Protein AF-X0SIT1-F1 (afdb_monomer_lite)

Structure (mmCIF, N/CA/C/O backbone):
data_AF-X0SIT1-F1
#
_entry.id   AF-X0SIT1-F1
#
loop_
_atom_site.group_PDB
_atom_site.id
_atom_site.type_symbol
_atom_site.label_atom_id
_atom_site.label_alt_id
_atom_site.label_comp_id
_atom_site.label_asym_id
_atom_site.label_entity_id
_atom_site.label_seq_id
_atom_site.pdbx_PDB_ins_code
_atom_site.Cartn_x
_atom_site.Cartn_y
_atom_site.Cartn_z
_atom_site.occupancy
_atom_site.B_iso_or_equiv
_atom_site.auth_seq_id
_atom_site.auth_comp_id
_atom_site.auth_asy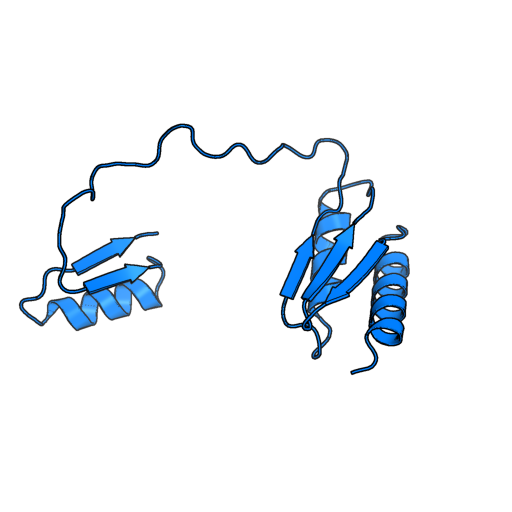m_id
_atom_site.auth_atom_id
_atom_site.pdbx_PDB_model_num
ATOM 1 N N . MET A 1 1 ? -22.689 -7.088 -3.762 1.00 64.38 1 MET A N 1
ATOM 2 C CA . MET A 1 1 ? -22.076 -6.742 -2.460 1.00 64.38 1 MET A CA 1
ATOM 3 C C . MET A 1 1 ? -22.916 -5.656 -1.803 1.00 64.38 1 MET A C 1
ATOM 5 O O . MET A 1 1 ? -23.314 -4.736 -2.498 1.00 64.38 1 MET A O 1
ATOM 9 N N . ASN A 1 2 ? -23.249 -5.766 -0.512 1.00 86.38 2 ASN A N 1
ATOM 10 C CA . ASN A 1 2 ? -23.937 -4.677 0.193 1.00 86.38 2 ASN A CA 1
ATOM 11 C C . ASN A 1 2 ? -22.894 -3.806 0.902 1.00 86.38 2 ASN A C 1
ATOM 13 O O . ASN A 1 2 ? -22.545 -4.057 2.055 1.00 86.38 2 ASN A O 1
ATOM 17 N N . GLU A 1 3 ? -22.398 -2.800 0.188 1.00 88.25 3 GLU A N 1
ATOM 18 C CA . GLU A 1 3 ? -21.338 -1.890 0.639 1.00 88.25 3 GLU A CA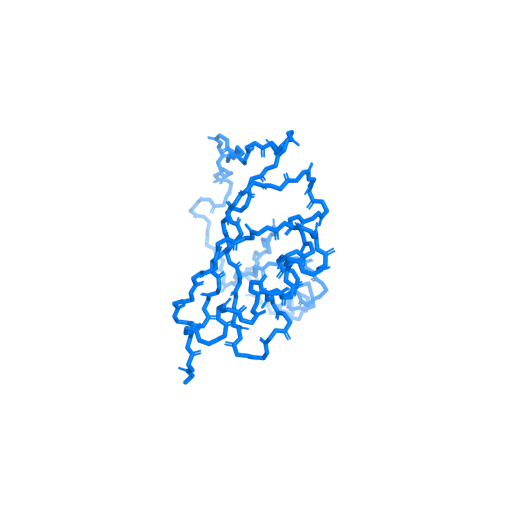 1
ATOM 19 C C . GLU A 1 3 ? -21.689 -1.179 1.943 1.00 88.25 3 GLU A C 1
ATOM 21 O O . GLU A 1 3 ? -20.862 -1.090 2.844 1.00 88.25 3 GLU A O 1
ATOM 26 N N . LYS A 1 4 ? -22.949 -0.758 2.111 1.00 90.81 4 LYS A N 1
ATOM 27 C CA . LYS A 1 4 ? -23.407 -0.104 3.346 1.00 90.81 4 LYS A CA 1
ATOM 28 C C . LYS A 1 4 ? -23.316 -1.026 4.558 1.00 90.81 4 LYS A C 1
ATOM 30 O O . LYS A 1 4 ? -23.008 -0.570 5.658 1.00 90.81 4 LYS A O 1
ATOM 35 N N . ARG A 1 5 ? -23.615 -2.316 4.380 1.00 93.50 5 ARG A N 1
ATOM 36 C CA . ARG A 1 5 ? -23.489 -3.309 5.454 1.00 93.50 5 ARG A CA 1
ATOM 37 C C . ARG A 1 5 ? -22.019 -3.574 5.770 1.00 93.50 5 ARG A C 1
ATOM 39 O O . ARG A 1 5 ? -21.662 -3.563 6.941 1.00 93.50 5 ARG A O 1
ATOM 46 N N . LEU A 1 6 ? -21.191 -3.748 4.741 1.00 94.62 6 LEU A N 1
ATOM 47 C CA . LEU A 1 6 ? -19.756 -3.985 4.891 1.00 94.62 6 LEU A CA 1
ATOM 48 C C . LEU A 1 6 ? -19.053 -2.807 5.584 1.00 94.62 6 LEU A C 1
ATOM 50 O O . LEU A 1 6 ? -18.322 -3.023 6.544 1.00 94.62 6 LEU A O 1
ATOM 54 N N . ALA A 1 7 ? -19.353 -1.567 5.188 1.00 95.69 7 ALA A N 1
ATOM 55 C CA . ALA A 1 7 ? -18.793 -0.363 5.802 1.00 95.69 7 ALA A CA 1
ATOM 56 C C . ALA A 1 7 ? -19.091 -0.284 7.308 1.00 95.69 7 ALA A C 1
ATOM 58 O O . ALA A 1 7 ? -18.206 0.023 8.102 1.00 95.69 7 ALA A O 1
ATOM 59 N N . ARG A 1 8 ? -20.322 -0.627 7.719 1.00 96.19 8 ARG A N 1
ATOM 60 C CA . ARG A 1 8 ? -20.703 -0.688 9.142 1.00 96.19 8 ARG A CA 1
ATOM 61 C C . ARG A 1 8 ? -19.957 -1.783 9.900 1.00 96.19 8 ARG A C 1
ATOM 63 O O . ARG A 1 8 ? -19.584 -1.568 11.048 1.00 96.19 8 ARG A O 1
ATOM 70 N N . THR A 1 9 ? -19.751 -2.942 9.278 1.00 96.69 9 THR A N 1
ATOM 71 C CA . THR A 1 9 ? -18.982 -4.037 9.884 1.00 96.69 9 THR A CA 1
ATOM 72 C C . THR A 1 9 ? -17.522 -3.638 10.077 1.00 96.69 9 THR A C 1
ATOM 74 O O . THR A 1 9 ? -17.018 -3.753 11.188 1.00 96.69 9 THR A O 1
ATOM 77 N N . ILE A 1 10 ? -16.876 -3.090 9.042 1.00 96.81 10 ILE A N 1
ATOM 78 C CA . ILE A 1 10 ? -15.491 -2.599 9.116 1.00 96.81 10 ILE A CA 1
ATOM 79 C C . ILE A 1 10 ? -15.363 -1.530 10.205 1.00 96.81 10 ILE A C 1
ATOM 81 O O . ILE A 1 10 ? -14.475 -1.611 11.048 1.00 96.81 10 ILE A O 1
ATOM 85 N N . GLN A 1 11 ? -16.285 -0.564 10.243 1.00 97.06 11 GLN A N 1
ATOM 86 C CA . GLN A 1 11 ? -16.296 0.477 11.271 1.00 97.06 11 GLN A CA 1
ATOM 87 C C . GLN A 1 11 ? -16.388 -0.105 12.692 1.00 97.06 11 GLN A C 1
ATOM 89 O O . GLN A 1 11 ? -15.709 0.380 13.597 1.00 97.06 11 GLN A O 1
ATOM 94 N N . GLY A 1 12 ? -17.216 -1.134 12.894 1.00 97.00 12 GLY A N 1
ATOM 95 C CA . GLY A 1 12 ? -17.364 -1.811 14.182 1.00 97.00 12 GLY A CA 1
ATOM 96 C C . GLY A 1 12 ? -16.104 -2.562 14.618 1.00 97.00 12 GLY A C 1
ATOM 97 O O . GLY A 1 12 ? -15.700 -2.440 15.772 1.00 97.00 12 GLY A O 1
ATOM 98 N N . GLU A 1 13 ? -15.462 -3.291 13.703 1.00 97.25 13 GLU A N 1
ATOM 99 C CA . GLU A 1 13 ? -14.215 -4.015 13.991 1.00 97.25 13 GLU A CA 1
ATOM 100 C C . GLU A 1 13 ? -13.057 -3.057 14.296 1.00 97.25 13 GLU A C 1
ATOM 102 O O . GLU A 1 13 ? -12.322 -3.276 15.259 1.00 97.25 13 GLU A O 1
ATOM 107 N N . ILE A 1 14 ? -12.944 -1.950 13.551 1.00 97.06 14 ILE A N 1
ATOM 108 C CA . ILE A 1 14 ? -11.952 -0.904 13.836 1.00 97.06 14 ILE A CA 1
ATOM 109 C C . ILE A 1 14 ? -12.185 -0.334 15.237 1.00 97.06 14 ILE A C 1
ATOM 111 O O . ILE A 1 14 ? -11.272 -0.350 16.055 1.00 97.06 14 ILE A O 1
ATOM 115 N N . ALA A 1 15 ? -13.414 0.083 15.556 1.00 96.69 15 ALA A N 1
ATOM 116 C CA . ALA A 1 15 ? -13.724 0.660 16.864 1.00 96.69 15 ALA A CA 1
ATOM 117 C C . ALA A 1 15 ? -13.468 -0.311 18.025 1.00 96.69 15 ALA A C 1
ATOM 119 O O . ALA A 1 15 ? -13.056 0.110 19.104 1.00 96.69 15 ALA A O 1
ATOM 120 N N . LYS A 1 16 ? -13.684 -1.612 17.814 1.00 96.19 16 LYS A N 1
ATOM 121 C CA . LYS A 1 16 ? -13.399 -2.649 18.809 1.00 96.19 16 LYS A CA 1
ATOM 122 C C . LYS A 1 16 ? -11.899 -2.829 19.053 1.00 96.19 16 LYS A C 1
ATOM 124 O O . LYS A 1 16 ? -11.508 -3.067 20.191 1.00 96.19 16 LYS A O 1
ATOM 129 N N . ALA A 1 17 ? -11.083 -2.749 18.006 1.00 94.19 17 ALA A N 1
ATOM 130 C CA . ALA A 1 17 ? -9.643 -2.971 18.097 1.00 94.19 17 ALA A CA 1
ATOM 131 C C . ALA A 1 17 ? -8.876 -1.727 18.562 1.00 94.19 17 ALA A C 1
ATOM 133 O O . ALA A 1 17 ? -7.963 -1.839 19.376 1.00 94.19 17 ALA A O 1
ATOM 134 N N . THR A 1 18 ? -9.244 -0.548 18.058 1.00 92.75 18 THR A N 1
ATOM 135 C CA . THR A 1 18 ? -8.492 0.694 18.288 1.00 92.75 18 THR A CA 1
ATOM 136 C C . THR A 1 18 ? -9.121 1.590 19.350 1.00 92.75 18 THR A C 1
ATOM 138 O O . THR A 1 18 ? -8.462 2.503 19.834 1.00 92.75 18 THR A O 1
ATOM 141 N N . GLY A 1 19 ? -10.389 1.359 19.709 1.00 93.50 19 GLY A N 1
ATOM 142 C CA . GLY A 1 19 ? -11.178 2.270 20.544 1.00 93.50 19 GLY A CA 1
ATOM 143 C C . GLY A 1 19 ? -11.689 3.508 19.798 1.00 93.50 19 GLY A C 1
ATOM 144 O O . GLY A 1 19 ? -12.472 4.274 20.358 1.00 93.50 19 GLY A O 1
ATOM 145 N N . GLU A 1 20 ? -11.307 3.682 18.530 1.00 94.12 20 GLU A N 1
ATOM 146 C CA . GLU A 1 20 ? -11.566 4.887 17.746 1.00 94.12 20 GLU A CA 1
ATOM 147 C C . GLU A 1 20 ? -12.597 4.653 16.643 1.00 94.12 20 GLU A C 1
ATOM 149 O O . GLU A 1 20 ? -12.656 3.602 16.001 1.00 94.12 20 GLU A O 1
ATOM 154 N N . LYS A 1 21 ? -13.412 5.671 16.365 1.00 93.56 21 LYS A N 1
ATOM 155 C CA . LYS A 1 21 ? -14.424 5.598 15.305 1.00 93.56 21 LYS A CA 1
ATOM 156 C C . LYS A 1 21 ? -13.890 6.194 14.009 1.00 93.56 21 LYS A C 1
ATOM 158 O O . LYS A 1 21 ? -13.926 7.406 13.818 1.00 93.56 21 LYS A O 1
ATOM 163 N N . ALA A 1 22 ? -13.469 5.330 13.088 1.00 95.50 22 ALA A N 1
ATOM 164 C CA . ALA A 1 22 ? -13.207 5.730 11.709 1.00 95.50 22 ALA A CA 1
ATOM 165 C C . ALA A 1 22 ? -14.517 5.980 10.942 1.00 95.50 22 ALA A C 1
ATOM 167 O O . ALA A 1 22 ? -15.522 5.288 11.136 1.00 95.50 22 ALA A O 1
ATOM 168 N N . THR A 1 23 ? -14.495 6.944 10.028 1.00 97.44 23 THR A N 1
ATOM 169 C CA . THR A 1 23 ? -15.480 7.052 8.950 1.00 97.44 23 THR A CA 1
ATOM 170 C C . THR A 1 23 ? -15.066 6.098 7.839 1.00 97.44 23 THR A C 1
ATOM 172 O O . THR A 1 23 ? -13.905 6.088 7.434 1.00 97.44 23 THR A O 1
ATOM 175 N N . VAL A 1 24 ? -16.012 5.285 7.371 1.00 97.69 24 VAL A N 1
ATOM 176 C CA . VAL A 1 24 ? -15.766 4.240 6.375 1.00 97.69 24 VAL A CA 1
ATOM 177 C C . VAL A 1 24 ? -16.712 4.443 5.200 1.00 97.69 24 VAL A C 1
ATOM 179 O O . VAL A 1 24 ? -17.932 4.402 5.371 1.00 97.69 24 VAL A O 1
ATOM 182 N N . SER A 1 25 ? -16.155 4.633 4.008 1.00 96.81 25 SER A N 1
ATOM 183 C CA . SER A 1 25 ? -16.890 4.566 2.743 1.00 96.81 25 SER A CA 1
ATOM 184 C C . SER A 1 25 ? -16.276 3.504 1.839 1.00 96.81 25 SER A C 1
ATOM 186 O O . SER A 1 25 ? -15.106 3.150 1.981 1.00 96.81 25 SER A O 1
ATOM 188 N N . ILE A 1 26 ? -17.087 2.947 0.944 1.00 96.69 26 ILE A N 1
ATOM 189 C CA . ILE A 1 26 ? -16.657 1.911 0.006 1.00 96.69 26 ILE A CA 1
ATOM 190 C C . ILE A 1 26 ? -17.151 2.308 -1.376 1.00 96.69 26 ILE A C 1
ATOM 192 O O . ILE A 1 26 ? -18.324 2.643 -1.522 1.00 96.69 26 ILE A O 1
ATOM 196 N N . GLU A 1 27 ? -16.250 2.271 -2.347 1.00 94.75 27 GLU A N 1
ATOM 197 C CA . GLU A 1 27 ? -16.515 2.518 -3.763 1.00 94.75 27 GLU A CA 1
ATOM 198 C C . GLU A 1 27 ? -15.638 1.557 -4.570 1.00 94.75 27 GLU A C 1
ATOM 200 O O . GLU A 1 27 ? -14.449 1.424 -4.283 1.00 94.75 27 GLU A O 1
ATOM 205 N N . ASP A 1 28 ? -16.214 0.817 -5.519 1.00 93.25 28 ASP A N 1
ATOM 206 C CA . ASP A 1 28 ? -15.493 -0.151 -6.363 1.00 93.25 28 ASP A CA 1
ATOM 207 C C . ASP A 1 28 ? -14.613 -1.147 -5.584 1.00 93.25 28 ASP A C 1
ATOM 209 O O . ASP A 1 28 ? -13.489 -1.490 -5.973 1.00 93.25 28 ASP A O 1
ATOM 213 N N . SER A 1 29 ? -15.140 -1.645 -4.458 1.00 92.81 29 SER A N 1
ATOM 214 C CA . SER A 1 29 ? -14.428 -2.545 -3.530 1.00 92.81 29 SER A CA 1
ATOM 215 C C . SER A 1 29 ? -13.175 -1.930 -2.883 1.00 92.81 29 SER A C 1
ATOM 217 O O . SER A 1 29 ? -12.363 -2.649 -2.300 1.00 92.81 29 SER A O 1
ATOM 219 N N . VAL A 1 30 ? -12.998 -0.610 -2.969 1.00 96.75 30 VAL A N 1
ATOM 220 C CA . VAL A 1 30 ? -11.950 0.144 -2.280 1.00 96.75 30 VAL A CA 1
ATOM 221 C C . VAL A 1 30 ? -12.550 0.790 -1.041 1.00 96.75 30 VAL A C 1
ATOM 223 O O . VAL A 1 30 ? -13.513 1.550 -1.121 1.00 96.75 30 VAL A O 1
ATOM 226 N N . VAL A 1 31 ? -11.977 0.487 0.120 1.00 97.75 31 VAL A N 1
ATOM 227 C CA . VAL A 1 31 ? -12.392 1.077 1.394 1.00 97.75 31 VAL A CA 1
ATOM 228 C C . VAL A 1 31 ? -11.611 2.363 1.615 1.00 97.75 31 VAL A C 1
ATOM 230 O O . VAL A 1 31 ? -10.383 2.337 1.643 1.00 97.75 31 VAL A O 1
ATOM 233 N N . ARG A 1 32 ? -12.298 3.484 1.823 1.00 98.19 32 ARG A N 1
ATOM 234 C CA . ARG A 1 32 ? -11.676 4.724 2.293 1.00 98.19 32 ARG A CA 1
ATOM 235 C C . ARG A 1 32 ? -11.946 4.898 3.782 1.00 98.19 32 ARG A C 1
ATOM 237 O O . ARG A 1 32 ? -13.097 4.871 4.219 1.00 98.19 32 ARG A O 1
ATOM 244 N N . LEU A 1 33 ? -10.871 5.071 4.544 1.00 98.12 33 LEU A N 1
ATOM 245 C CA . LEU A 1 33 ? -10.891 5.324 5.980 1.00 98.12 33 LEU A CA 1
ATOM 246 C C . LEU A 1 33 ? -10.509 6.780 6.239 1.00 98.12 33 LEU A C 1
ATOM 248 O O . LEU A 1 33 ? -9.492 7.235 5.728 1.00 98.12 33 LEU A O 1
ATOM 252 N N . SER A 1 34 ? -11.277 7.497 7.054 1.00 97.50 34 SER A N 1
ATOM 253 C CA . SER A 1 34 ? -10.920 8.849 7.502 1.00 97.50 34 SER A CA 1
ATOM 254 C C . SER A 1 34 ? -11.282 9.073 8.969 1.00 97.50 34 SER A C 1
ATOM 256 O O . SER A 1 34 ? -12.180 8.426 9.513 1.00 97.50 34 SER A O 1
ATOM 258 N N . GLY A 1 35 ? -10.563 9.969 9.643 1.00 96.25 35 GLY A N 1
ATOM 259 C CA . GLY A 1 35 ? -10.751 10.239 11.069 1.00 96.25 35 GLY A CA 1
ATOM 260 C C . GLY A 1 35 ? -9.501 10.815 11.728 1.00 96.25 35 GLY A C 1
ATOM 261 O O . GLY A 1 35 ? -8.532 11.139 11.047 1.00 96.25 35 GLY A O 1
ATOM 262 N N . GLN A 1 36 ? -9.538 10.928 13.054 1.00 96.56 36 GLN A N 1
ATOM 263 C CA . GLN A 1 36 ? -8.425 11.379 13.893 1.00 96.56 36 GLN A CA 1
ATOM 264 C C . GLN A 1 36 ? -8.157 10.313 14.947 1.00 96.56 36 GLN A C 1
ATOM 266 O O . GLN A 1 36 ? -9.064 9.963 15.699 1.00 96.56 36 GLN A O 1
ATOM 271 N N . PHE A 1 37 ? -6.953 9.753 14.946 1.00 97.44 37 PHE A N 1
ATOM 272 C CA . PHE A 1 37 ? -6.552 8.641 15.804 1.00 97.44 37 PHE A CA 1
ATOM 273 C C . PHE A 1 37 ? -5.349 9.060 16.668 1.00 97.44 37 PHE A C 1
ATOM 275 O O . PHE A 1 37 ? -4.582 9.942 16.280 1.00 97.44 37 PHE A O 1
ATOM 282 N N . PRO A 1 38 ? -5.137 8.446 17.844 1.00 96.31 38 PRO A N 1
ATOM 283 C CA . PRO A 1 38 ? -4.124 8.904 18.793 1.00 96.31 38 PRO A CA 1
ATOM 284 C C . PRO A 1 38 ? -2.689 8.540 18.389 1.00 96.31 38 PRO A C 1
ATOM 286 O O . PRO A 1 38 ? -1.745 9.157 18.882 1.00 96.31 38 PRO A O 1
ATOM 289 N N . SER A 1 39 ? -2.490 7.534 17.529 1.00 96.38 39 SER A N 1
ATOM 290 C CA . SER A 1 39 ? -1.153 7.041 17.176 1.00 96.38 39 SER A CA 1
ATOM 291 C C . SER A 1 39 ? -1.073 6.463 15.764 1.00 96.38 39 SER A C 1
ATOM 293 O O . SER A 1 39 ? -2.057 5.951 15.228 1.00 96.38 39 SER A O 1
ATOM 295 N N . ASN A 1 40 ? 0.133 6.450 15.188 1.00 95.50 40 ASN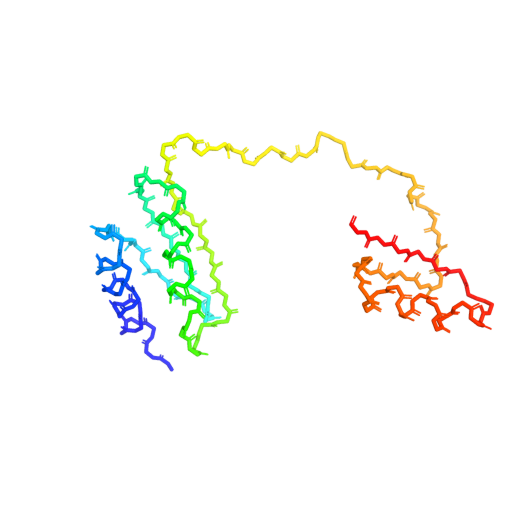 A N 1
ATOM 296 C CA . ASN A 1 40 ? 0.386 5.776 13.913 1.00 95.50 40 ASN A CA 1
ATOM 297 C C . ASN A 1 40 ? -0.006 4.287 13.953 1.00 95.50 40 ASN A C 1
ATOM 299 O O . ASN A 1 40 ? -0.602 3.800 13.000 1.00 95.50 40 ASN A O 1
ATOM 303 N N . GLN A 1 41 ? 0.255 3.593 15.067 1.00 96.38 41 GLN A N 1
ATOM 304 C CA . GLN A 1 41 ? -0.084 2.176 15.198 1.00 96.38 41 GLN A CA 1
ATOM 305 C C . GLN A 1 41 ? -1.592 1.946 15.054 1.00 96.38 41 GLN A C 1
ATOM 307 O O . GLN A 1 41 ? -2.008 1.110 14.264 1.00 96.38 41 GLN A O 1
ATOM 312 N N . SER A 1 42 ? -2.418 2.762 15.714 1.00 96.88 42 SER A N 1
ATOM 313 C CA . SER A 1 42 ? -3.878 2.645 15.602 1.00 96.88 42 SER A CA 1
ATOM 314 C C . SER A 1 42 ? -4.397 2.906 14.177 1.00 96.88 42 SER A C 1
ATOM 316 O O . SER A 1 42 ? -5.381 2.303 13.751 1.00 96.88 42 SER A O 1
ATOM 318 N N . VAL A 1 43 ? -3.713 3.766 13.411 1.00 96.69 43 VAL A N 1
ATOM 319 C CA . VAL A 1 43 ? -4.005 4.011 11.989 1.00 96.69 43 VAL A CA 1
ATOM 320 C C . VAL A 1 43 ? -3.636 2.805 11.123 1.00 96.69 43 VAL A C 1
ATOM 322 O O . VAL A 1 43 ? -4.395 2.441 10.222 1.00 96.69 43 VAL A O 1
ATOM 325 N N . VAL A 1 44 ? -2.488 2.179 11.400 1.00 96.19 44 VAL A N 1
ATOM 326 C CA . VAL A 1 44 ? -2.017 0.961 10.721 1.00 96.19 44 VAL A CA 1
ATOM 327 C C . VAL A 1 44 ? -2.962 -0.210 10.997 1.00 96.19 44 VAL A C 1
ATOM 329 O O . VAL A 1 44 ? -3.401 -0.873 10.056 1.00 96.19 44 VAL A O 1
ATOM 332 N N . ASP A 1 45 ? -3.357 -0.406 12.255 1.00 97.56 45 ASP A N 1
ATOM 333 C CA . ASP A 1 45 ? -4.280 -1.467 12.666 1.00 97.56 45 ASP A CA 1
ATOM 334 C C . ASP A 1 45 ? -5.635 -1.329 11.958 1.00 97.56 45 ASP A C 1
ATOM 336 O O . ASP A 1 45 ? -6.154 -2.299 11.404 1.00 97.56 45 ASP A O 1
ATOM 340 N N . ALA A 1 46 ? -6.180 -0.108 11.886 1.00 97.69 46 ALA A N 1
ATOM 341 C CA . ALA A 1 46 ? -7.422 0.165 11.165 1.00 97.69 46 ALA A CA 1
ATOM 342 C C . ALA A 1 46 ? -7.327 -0.190 9.671 1.00 97.69 46 ALA A C 1
ATOM 344 O O . ALA A 1 46 ? -8.258 -0.773 9.108 1.00 97.69 46 ALA A O 1
ATOM 345 N N . GLY A 1 47 ? -6.190 0.124 9.040 1.00 97.31 47 GLY A N 1
ATOM 346 C CA . GLY A 1 47 ? -5.916 -0.228 7.648 1.00 97.31 47 GLY A CA 1
ATOM 347 C C . GLY A 1 47 ? -5.874 -1.740 7.419 1.00 97.31 47 GLY A C 1
ATOM 348 O O . GLY A 1 47 ? -6.516 -2.236 6.493 1.00 97.31 47 GLY A O 1
ATOM 349 N N . HIS A 1 48 ? -5.182 -2.484 8.287 1.00 97.56 48 HIS A N 1
ATOM 350 C CA . HIS A 1 48 ? -5.116 -3.946 8.202 1.00 97.56 48 HIS A CA 1
ATOM 351 C C . HIS A 1 48 ? -6.471 -4.612 8.433 1.00 97.56 48 HIS A C 1
ATOM 353 O O . HIS A 1 48 ? -6.829 -5.527 7.695 1.00 97.56 48 HIS A O 1
ATOM 359 N N . ILE A 1 49 ? -7.249 -4.131 9.404 1.00 97.50 49 ILE A N 1
ATOM 360 C CA . ILE A 1 49 ? -8.604 -4.634 9.660 1.00 97.50 49 ILE A CA 1
ATOM 361 C C . ILE A 1 49 ? -9.475 -4.454 8.418 1.00 97.50 49 ILE A C 1
ATOM 363 O O . ILE A 1 49 ? -10.128 -5.405 7.996 1.00 97.50 49 ILE A O 1
ATOM 367 N N . ALA A 1 50 ? -9.459 -3.268 7.804 1.00 97.31 50 ALA A N 1
ATOM 368 C CA . ALA A 1 50 ? -10.219 -3.012 6.584 1.00 97.31 50 ALA A CA 1
ATOM 369 C C . ALA A 1 50 ? -9.770 -3.907 5.416 1.00 97.31 50 ALA A C 1
ATOM 371 O O . ALA A 1 50 ? -10.615 -4.405 4.675 1.00 97.31 50 ALA A O 1
ATOM 372 N N . ALA A 1 51 ? -8.464 -4.150 5.275 1.00 97.25 51 ALA A N 1
ATOM 373 C CA . ALA A 1 51 ? -7.904 -4.990 4.217 1.00 97.25 51 ALA A CA 1
ATOM 374 C C . ALA A 1 51 ? -8.183 -6.494 4.398 1.00 97.25 51 ALA A C 1
ATOM 376 O O . ALA A 1 51 ? -8.072 -7.249 3.438 1.00 97.25 51 ALA A O 1
ATOM 377 N N . ASN A 1 52 ? -8.547 -6.943 5.604 1.00 96.75 52 ASN A N 1
ATOM 378 C CA . ASN A 1 52 ? -8.738 -8.364 5.908 1.00 96.75 52 ASN A CA 1
ATOM 379 C C . ASN A 1 52 ? -10.077 -8.939 5.400 1.00 96.75 52 ASN A C 1
ATOM 381 O O . ASN A 1 52 ? -10.344 -10.131 5.535 1.00 96.75 52 ASN A O 1
ATOM 385 N N . PHE A 1 53 ? -10.952 -8.100 4.847 1.00 95.69 53 PHE A N 1
ATOM 386 C CA . PHE A 1 53 ? -12.228 -8.537 4.291 1.00 95.69 53 PHE A CA 1
ATOM 387 C C . PHE A 1 53 ? -12.038 -8.980 2.839 1.00 95.69 53 PHE A C 1
ATOM 389 O O . PHE A 1 53 ? -11.597 -8.192 2.012 1.00 95.69 53 PHE A O 1
ATOM 396 N N . GLU A 1 54 ? -12.442 -10.207 2.499 1.00 93.62 54 GLU A N 1
ATOM 397 C CA . GLU A 1 54 ? -12.273 -10.774 1.145 1.00 93.62 54 GLU A CA 1
ATOM 398 C C . GLU A 1 54 ? -12.882 -9.915 0.029 1.00 93.62 54 GLU A C 1
ATOM 400 O O . GLU A 1 54 ? -12.436 -9.949 -1.114 1.00 93.62 54 GLU A O 1
ATOM 405 N N . GLN A 1 55 ? -13.925 -9.146 0.346 1.00 94.00 55 GLN A N 1
ATOM 406 C CA . GLN A 1 55 ? -14.594 -8.276 -0.617 1.00 94.00 55 GLN A CA 1
ATOM 407 C C . GLN A 1 55 ? -13.851 -6.950 -0.848 1.00 94.00 55 GLN A C 1
ATOM 409 O O . GLN A 1 55 ? -14.288 -6.150 -1.671 1.00 94.00 55 GLN A O 1
ATOM 414 N N . VAL A 1 56 ? -12.768 -6.688 -0.112 1.00 95.94 56 VAL A N 1
ATOM 415 C CA . VAL A 1 56 ? -11.981 -5.457 -0.189 1.00 95.94 56 VAL A CA 1
ATOM 416 C C . VAL A 1 56 ? -10.775 -5.686 -1.089 1.00 95.94 56 VAL A C 1
ATOM 418 O O . VAL A 1 56 ? -9.897 -6.491 -0.806 1.00 95.94 56 VAL A O 1
ATOM 421 N N . ARG A 1 57 ? -10.721 -4.934 -2.190 1.00 95.88 57 ARG A N 1
ATOM 422 C CA . ARG A 1 57 ? -9.616 -4.961 -3.157 1.00 95.88 57 ARG A CA 1
ATOM 423 C C . ARG A 1 57 ? -8.470 -4.034 -2.755 1.00 95.88 57 ARG A C 1
ATOM 425 O O . ARG A 1 57 ? -7.335 -4.239 -3.172 1.00 95.88 57 ARG A O 1
ATOM 432 N N . GLY A 1 58 ? -8.764 -2.987 -1.989 1.00 96.19 58 GLY A N 1
ATOM 433 C CA . GLY A 1 58 ? -7.769 -2.013 -1.558 1.00 96.19 58 GLY A CA 1
ATOM 434 C C . GLY A 1 58 ? -8.284 -1.095 -0.460 1.00 96.19 58 GLY A C 1
ATOM 435 O O . GLY A 1 58 ? -9.491 -0.976 -0.247 1.00 96.19 58 GLY A O 1
ATOM 436 N N . VAL A 1 59 ? -7.352 -0.433 0.223 1.00 97.75 59 VAL A N 1
ATOM 437 C CA . VAL A 1 59 ? -7.645 0.502 1.311 1.00 97.75 59 VAL A CA 1
ATOM 438 C C . VAL A 1 59 ? -6.938 1.826 1.048 1.00 97.75 59 VAL A C 1
ATOM 440 O O . VAL A 1 59 ? -5.728 1.856 0.833 1.00 97.75 59 VAL A O 1
ATOM 443 N N . VAL A 1 60 ? -7.692 2.922 1.094 1.00 96.94 60 VAL A N 1
ATOM 444 C CA . VAL A 1 60 ? -7.166 4.288 1.125 1.00 96.94 60 VAL A CA 1
ATOM 445 C C . VAL A 1 60 ? -7.292 4.803 2.551 1.00 96.94 60 VAL A C 1
ATOM 447 O O . VAL A 1 60 ? -8.395 4.888 3.091 1.00 96.94 60 VAL A O 1
ATOM 450 N N . ASN A 1 61 ? -6.158 5.118 3.171 1.00 95.25 61 ASN A N 1
ATOM 451 C CA . ASN A 1 61 ? -6.105 5.557 4.558 1.00 95.25 61 ASN A CA 1
ATOM 452 C C . ASN A 1 61 ? -5.830 7.066 4.642 1.00 95.25 61 ASN A C 1
ATOM 454 O O . ASN A 1 61 ? -4.695 7.509 4.474 1.00 95.25 61 ASN A O 1
ATOM 458 N N . ASP A 1 62 ? -6.883 7.829 4.929 1.00 95.56 62 ASP A N 1
ATOM 459 C CA . ASP A 1 62 ? -6.859 9.270 5.196 1.00 95.56 62 ASP A CA 1
ATOM 460 C C . ASP A 1 62 ? -7.071 9.574 6.690 1.00 95.56 62 ASP A C 1
ATOM 462 O O . ASP A 1 62 ? -7.542 10.654 7.053 1.00 95.56 62 ASP A O 1
ATOM 466 N N . ILE A 1 63 ? -6.778 8.619 7.577 1.00 96.50 63 ILE A N 1
ATOM 467 C CA . ILE A 1 63 ? -6.808 8.862 9.018 1.00 96.50 63 ILE A CA 1
ATOM 468 C C . ILE A 1 63 ? -5.567 9.673 9.403 1.00 96.50 63 ILE A C 1
ATOM 470 O O . ILE A 1 63 ? -4.435 9.358 9.024 1.00 96.50 63 ILE A O 1
ATOM 474 N N . ASP A 1 64 ? -5.789 10.728 10.171 1.00 95.50 64 ASP A N 1
ATOM 475 C CA . ASP A 1 64 ? -4.744 11.600 10.681 1.00 95.50 64 ASP A CA 1
ATOM 476 C C . ASP A 1 64 ? -4.412 11.272 12.146 1.00 95.50 64 ASP A C 1
ATOM 478 O O . ASP A 1 64 ? -5.187 10.606 12.838 1.00 95.50 64 ASP A O 1
ATOM 482 N N . TYR A 1 65 ? -3.224 11.674 12.600 1.00 95.69 65 TYR A N 1
ATOM 483 C CA . TYR A 1 65 ? -2.755 11.405 13.960 1.00 95.69 65 TYR A CA 1
ATOM 484 C C . TYR A 1 65 ? -1.683 12.412 14.417 1.00 95.69 65 TYR A C 1
ATOM 486 O O . TYR A 1 65 ? -0.944 12.960 13.589 1.00 95.69 65 TYR A O 1
ATOM 494 N N . PRO A 1 66 ? -1.522 12.640 15.736 1.00 96.19 66 PRO A N 1
ATOM 495 C CA . PRO A 1 66 ? -0.501 13.541 16.261 1.00 96.19 66 PRO A CA 1
ATOM 496 C C . PRO A 1 66 ? 0.915 13.172 15.803 1.00 96.19 66 PRO A C 1
ATOM 498 O O . PRO A 1 66 ? 1.373 12.042 15.966 1.00 96.19 66 PRO A O 1
ATOM 501 N N . GLY A 1 67 ? 1.636 14.147 15.247 1.00 92.56 67 GLY A N 1
ATOM 502 C CA . GLY A 1 67 ? 3.006 13.947 14.768 1.00 92.56 67 GLY A CA 1
ATOM 503 C C . GLY A 1 67 ? 3.110 13.245 13.410 1.00 92.56 67 GLY A C 1
ATOM 504 O O . GLY A 1 67 ? 4.224 12.905 12.998 1.00 92.56 67 GLY A O 1
ATOM 505 N N . ARG A 1 68 ? 1.994 13.051 12.688 1.00 91.38 68 ARG A N 1
ATOM 506 C CA . ARG A 1 68 ? 2.021 12.625 11.286 1.00 91.38 68 ARG A CA 1
ATOM 507 C C . ARG A 1 68 ? 2.853 13.614 10.477 1.00 91.38 68 ARG A C 1
ATOM 509 O O . ARG A 1 68 ? 2.530 14.796 10.373 1.00 91.38 68 ARG A O 1
ATOM 516 N N . LYS A 1 69 ? 3.951 13.127 9.901 1.00 86.69 69 LYS A N 1
ATOM 517 C CA . LYS A 1 69 ? 4.752 13.931 8.981 1.00 86.69 69 LYS A CA 1
ATOM 518 C C . LYS A 1 69 ? 4.020 13.985 7.641 1.00 86.69 69 LYS A C 1
ATOM 520 O O . LYS A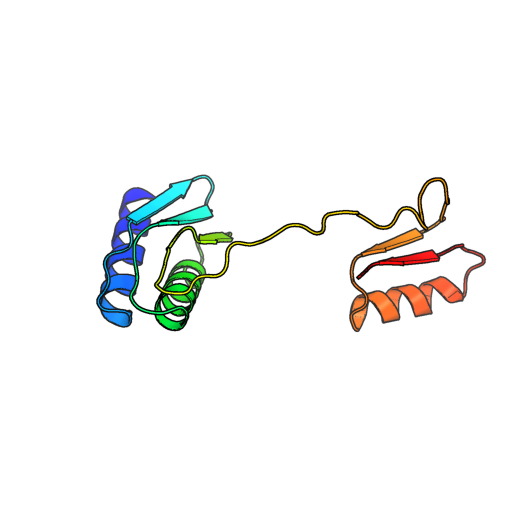 1 69 ? 3.629 12.924 7.146 1.00 86.69 69 LYS A O 1
ATOM 525 N N . PRO A 1 70 ? 3.823 15.174 7.049 1.00 82.94 70 PRO A N 1
ATOM 526 C CA . PRO A 1 70 ? 3.281 15.253 5.705 1.00 82.94 70 PRO A CA 1
ATOM 527 C C . PRO A 1 70 ? 4.220 14.515 4.753 1.00 82.94 70 PRO A C 1
ATOM 529 O O . PRO A 1 70 ? 5.445 14.592 4.886 1.00 82.94 70 PRO A O 1
ATOM 532 N N . PHE A 1 71 ? 3.646 13.802 3.789 1.00 81.25 71 PHE A N 1
ATOM 533 C CA . PHE A 1 71 ? 4.427 13.333 2.658 1.00 81.25 71 PHE A CA 1
ATOM 534 C C . PHE A 1 71 ? 4.889 14.561 1.872 1.00 81.25 71 PHE A C 1
ATOM 536 O O . PHE A 1 71 ? 4.068 15.347 1.399 1.00 81.25 71 PHE A O 1
ATOM 543 N N . ILE A 1 72 ? 6.202 14.740 1.769 1.00 85.06 72 ILE A N 1
ATOM 544 C CA . ILE A 1 72 ? 6.806 15.789 0.955 1.00 85.06 72 ILE A CA 1
ATOM 545 C C . ILE A 1 72 ? 7.355 15.082 -0.283 1.00 85.06 72 ILE A C 1
ATOM 547 O O . ILE A 1 72 ? 8.324 14.329 -0.146 1.00 85.06 72 ILE A O 1
ATOM 551 N N . PRO A 1 73 ? 6.747 15.262 -1.471 1.00 79.12 73 PRO A N 1
ATOM 552 C CA . PRO A 1 73 ? 7.310 14.697 -2.686 1.00 79.12 73 PRO A CA 1
ATOM 553 C C . PRO A 1 73 ? 8.722 15.264 -2.907 1.00 79.12 73 PRO A C 1
ATOM 555 O O . PRO A 1 73 ? 8.983 16.421 -2.555 1.00 79.12 73 PRO A O 1
ATOM 558 N N . PRO A 1 74 ? 9.649 14.479 -3.480 1.00 81.44 74 PRO A N 1
ATOM 559 C CA . PRO A 1 74 ? 10.976 14.980 -3.807 1.00 81.44 74 PRO A CA 1
ATOM 560 C C . PRO A 1 74 ? 10.867 16.191 -4.747 1.00 81.44 74 PRO A C 1
ATOM 562 O O . PRO A 1 74 ? 10.099 16.173 -5.706 1.00 81.44 74 PRO A O 1
ATOM 565 N N . GLN A 1 75 ? 11.641 17.249 -4.475 1.00 80.00 75 GLN A N 1
ATOM 566 C CA . GLN A 1 75 ? 11.605 18.496 -5.258 1.00 80.00 75 GLN A CA 1
ATOM 567 C C . GLN A 1 75 ? 12.023 18.310 -6.722 1.00 80.00 75 GLN A C 1
ATOM 569 O O . GLN A 1 75 ? 11.625 19.101 -7.575 1.00 80.00 75 GLN A O 1
ATOM 574 N N . LYS A 1 76 ? 12.836 17.290 -7.014 1.00 80.88 76 LYS A N 1
ATOM 575 C CA . LYS A 1 76 ? 13.301 16.973 -8.362 1.00 80.88 76 LYS A CA 1
ATOM 576 C C . LYS A 1 76 ? 13.283 15.457 -8.560 1.00 80.88 76 LYS A C 1
ATOM 578 O O . LYS A 1 76 ? 13.847 14.726 -7.749 1.00 80.88 76 LYS A O 1
ATOM 583 N N . ALA A 1 77 ? 12.646 15.003 -9.635 1.00 77.75 77 ALA A N 1
ATOM 584 C CA . ALA A 1 77 ? 12.826 13.647 -10.144 1.00 77.75 77 ALA A CA 1
ATOM 585 C C . ALA A 1 77 ? 14.145 13.574 -10.933 1.00 77.75 77 ALA A C 1
ATOM 587 O O . ALA A 1 77 ? 14.501 14.543 -11.609 1.00 77.75 77 ALA A O 1
ATOM 588 N N . SER A 1 78 ? 14.873 12.457 -10.841 1.00 80.88 78 SER A N 1
ATOM 589 C CA . SER A 1 78 ? 16.081 12.254 -11.654 1.00 80.88 78 SER A CA 1
ATOM 590 C C . SER A 1 78 ? 15.729 12.329 -13.142 1.00 80.88 78 SER A C 1
ATOM 592 O O . SER A 1 78 ? 14.742 11.746 -13.587 1.00 80.88 78 SER A O 1
ATOM 594 N N . ASP A 1 79 ? 16.539 13.058 -13.904 1.00 87.00 79 ASP A N 1
ATOM 595 C CA . ASP A 1 79 ? 16.455 13.183 -15.357 1.00 87.00 79 ASP A CA 1
ATOM 596 C C . ASP A 1 79 ? 17.447 12.248 -16.079 1.00 87.00 79 ASP A C 1
ATOM 598 O O . ASP A 1 79 ? 17.465 12.221 -17.307 1.00 87.00 79 ASP A O 1
ATOM 602 N N . GLU A 1 80 ? 18.213 11.425 -15.352 1.00 87.75 80 GLU A N 1
ATOM 603 C CA . GLU A 1 80 ? 19.311 10.580 -15.869 1.00 87.75 80 GLU A CA 1
ATOM 604 C C . GLU A 1 80 ? 18.900 9.553 -16.936 1.00 87.75 80 GLU A C 1
ATOM 606 O O . GLU A 1 80 ? 19.734 9.094 -17.728 1.00 87.75 80 GLU A O 1
ATOM 611 N N . LEU A 1 81 ? 17.627 9.157 -16.933 1.00 88.75 81 LEU A N 1
ATOM 612 C CA . LEU A 1 81 ? 17.048 8.213 -17.892 1.00 88.75 81 LEU A CA 1
ATOM 613 C C . LEU A 1 81 ? 16.235 8.911 -18.992 1.00 88.75 81 LEU A C 1
ATOM 615 O O . LEU A 1 81 ? 15.743 8.251 -19.903 1.00 88.75 81 LEU A O 1
ATOM 619 N N . THR A 1 82 ? 16.111 10.239 -18.943 1.00 89.88 82 THR A N 1
ATOM 620 C CA . THR A 1 82 ? 15.347 11.011 -19.929 1.00 89.88 82 THR A CA 1
ATOM 621 C C . THR A 1 82 ? 15.959 10.852 -21.313 1.00 89.88 82 THR A C 1
ATOM 623 O O . THR A 1 82 ? 17.142 11.120 -21.515 1.00 89.88 82 THR A O 1
ATOM 626 N N . GLY A 1 83 ? 15.144 10.422 -22.277 1.00 91.88 83 GLY A N 1
ATOM 627 C CA . GLY A 1 83 ? 15.578 10.217 -23.659 1.00 91.88 83 GLY A CA 1
ATOM 628 C C . GLY A 1 83 ? 16.458 8.984 -23.875 1.00 91.88 83 GLY A C 1
ATOM 629 O O . GLY A 1 83 ? 16.917 8.777 -24.995 1.00 91.88 83 GLY A O 1
ATOM 630 N N . LYS A 1 84 ? 16.696 8.162 -22.843 1.00 94.38 84 LYS A N 1
ATOM 631 C CA . LYS A 1 84 ? 17.292 6.837 -23.028 1.00 94.38 84 LYS A CA 1
ATOM 632 C C . LYS A 1 84 ? 16.211 5.849 -23.438 1.00 94.38 84 LYS A C 1
ATOM 634 O O . LYS A 1 84 ? 15.135 5.815 -22.846 1.00 94.38 84 LYS A O 1
ATOM 639 N N . GLU A 1 85 ? 16.535 5.028 -24.423 1.00 95.44 85 GLU A N 1
ATOM 640 C CA . GLU A 1 85 ? 15.697 3.922 -24.867 1.00 95.44 85 GLU A CA 1
ATOM 641 C C . GLU A 1 85 ? 16.298 2.608 -24.373 1.00 95.44 85 GLU A C 1
ATOM 643 O O . GLU A 1 85 ? 17.520 2.446 -24.326 1.00 95.44 85 GLU A O 1
ATOM 648 N N . PHE A 1 86 ? 15.425 1.688 -23.978 1.00 96.31 86 PHE A N 1
ATOM 649 C CA . PHE A 1 86 ? 15.777 0.338 -23.564 1.00 96.31 86 PHE A CA 1
ATOM 650 C C . PHE A 1 86 ? 14.801 -0.623 -24.227 1.00 96.31 86 PHE A C 1
ATOM 652 O O . PHE A 1 86 ? 13.613 -0.316 -24.337 1.00 96.31 86 PHE A O 1
ATOM 659 N N . ASP A 1 87 ? 15.280 -1.799 -24.615 1.00 97.62 87 ASP A N 1
ATOM 660 C CA . ASP A 1 87 ? 14.420 -2.858 -25.142 1.00 97.62 87 ASP A CA 1
ATOM 661 C C . ASP A 1 87 ? 13.468 -3.383 -24.056 1.00 97.62 87 ASP A C 1
ATOM 663 O O . ASP A 1 87 ? 12.340 -3.785 -24.346 1.00 97.62 87 ASP A O 1
ATOM 667 N N . VAL A 1 88 ? 13.913 -3.365 -22.791 1.00 97.06 88 VAL A N 1
ATOM 668 C CA . VAL A 1 88 ? 13.123 -3.795 -21.630 1.00 97.06 88 VAL A CA 1
ATOM 669 C C . VAL A 1 88 ? 13.317 -2.856 -20.436 1.00 97.06 88 VAL A C 1
ATOM 671 O O . VAL A 1 88 ? 14.441 -2.525 -20.059 1.00 97.06 88 VAL A O 1
ATOM 674 N N . VAL A 1 89 ? 12.213 -2.495 -19.775 1.00 96.69 89 VAL A N 1
ATOM 675 C CA . VAL A 1 89 ? 12.215 -1.813 -18.471 1.00 96.69 89 VAL A CA 1
ATOM 676 C C . VAL A 1 89 ? 11.548 -2.710 -17.430 1.00 96.69 89 VAL A C 1
ATOM 678 O O . VAL A 1 89 ? 10.392 -3.102 -17.584 1.00 96.69 89 VAL A O 1
ATOM 681 N N . ILE A 1 90 ? 12.279 -3.026 -16.363 1.00 97.06 90 ILE A N 1
ATOM 682 C CA . ILE A 1 90 ? 11.821 -3.817 -15.220 1.00 97.06 90 ILE A CA 1
ATOM 683 C C . ILE A 1 90 ? 11.558 -2.857 -14.060 1.00 97.06 90 ILE A C 1
ATOM 685 O O . ILE A 1 90 ? 12.464 -2.150 -13.623 1.00 97.06 90 ILE A O 1
ATOM 689 N N . VAL A 1 91 ? 10.323 -2.841 -13.558 1.00 95.88 91 VAL A N 1
ATOM 690 C CA . VAL A 1 91 ? 9.924 -2.039 -12.393 1.00 95.88 91 VAL A CA 1
ATOM 691 C C . VAL A 1 91 ? 9.871 -2.948 -11.166 1.00 95.88 91 VAL A C 1
ATOM 693 O O . VAL A 1 91 ? 9.068 -3.881 -11.117 1.00 95.88 91 VAL A O 1
ATOM 696 N N . GLY A 1 92 ? 10.740 -2.674 -10.198 1.00 94.06 92 GLY A N 1
ATOM 697 C CA . GLY A 1 92 ? 10.996 -3.470 -9.003 1.00 94.06 92 GLY A CA 1
ATOM 698 C C . GLY A 1 92 ? 12.316 -4.240 -9.101 1.00 94.06 92 GLY A C 1
ATOM 699 O O . GLY A 1 92 ? 12.447 -5.168 -9.896 1.00 94.06 92 GLY A O 1
ATOM 700 N N . GLY A 1 93 ? 13.277 -3.899 -8.244 1.00 94.69 93 GLY A N 1
ATOM 701 C CA . GLY A 1 93 ? 14.601 -4.521 -8.112 1.00 94.69 93 GLY A CA 1
ATOM 702 C C . GLY A 1 93 ? 14.670 -5.652 -7.079 1.00 94.69 93 GLY A C 1
ATOM 703 O O . GLY A 1 93 ? 15.754 -6.024 -6.631 1.00 94.69 93 GLY A O 1
ATOM 704 N N . GLY A 1 94 ? 13.523 -6.198 -6.667 1.00 95.69 94 GLY A N 1
ATOM 705 C CA . GLY A 1 94 ? 13.447 -7.343 -5.757 1.00 95.69 94 GLY A CA 1
ATOM 706 C C . GLY A 1 94 ? 13.911 -8.664 -6.391 1.00 95.69 94 GLY A C 1
ATOM 707 O O . GLY A 1 94 ? 14.306 -8.719 -7.555 1.00 95.69 94 GLY A O 1
ATOM 708 N N . ILE A 1 95 ? 13.803 -9.768 -5.638 1.00 97.81 95 ILE A N 1
ATOM 709 C CA . ILE A 1 95 ? 14.264 -11.110 -6.060 1.00 97.81 95 ILE A CA 1
ATOM 710 C C . ILE A 1 95 ? 13.746 -11.476 -7.457 1.00 97.81 95 ILE A C 1
ATOM 712 O O . ILE A 1 95 ? 14.510 -11.929 -8.306 1.00 97.81 95 ILE A O 1
ATOM 716 N N . ILE A 1 96 ? 12.453 -11.252 -7.702 1.00 97.75 96 ILE A N 1
ATOM 717 C CA . ILE A 1 96 ? 11.819 -11.581 -8.981 1.00 97.75 96 ILE A CA 1
ATOM 718 C C . ILE A 1 96 ? 12.293 -10.647 -10.097 1.00 97.75 96 ILE A C 1
ATOM 720 O O . ILE A 1 96 ? 12.629 -11.125 -11.175 1.00 97.75 96 ILE A O 1
ATOM 724 N N . GLY A 1 97 ? 12.386 -9.341 -9.839 1.00 97.81 97 GLY A N 1
ATOM 725 C CA . GLY A 1 97 ? 12.861 -8.374 -10.831 1.00 97.81 97 GLY A CA 1
ATOM 726 C C . GLY A 1 97 ? 14.292 -8.653 -11.284 1.00 97.81 97 GLY A C 1
ATOM 727 O O . GLY A 1 97 ? 14.575 -8.668 -12.481 1.00 97.81 97 GLY A O 1
ATOM 728 N N . LEU A 1 98 ? 15.181 -8.991 -10.347 1.00 97.56 98 LEU A N 1
ATOM 729 C CA . LEU A 1 98 ? 16.555 -9.375 -10.674 1.00 97.56 98 LEU A CA 1
ATOM 730 C C . LEU A 1 98 ? 16.648 -10.752 -11.333 1.00 97.56 98 LEU A C 1
ATOM 732 O O . LEU A 1 98 ? 17.491 -10.943 -12.206 1.00 97.56 98 LEU A O 1
ATOM 736 N N . ALA A 1 99 ? 15.788 -11.706 -10.967 1.00 98.31 99 ALA A N 1
ATOM 737 C CA . ALA A 1 99 ? 15.716 -12.988 -11.664 1.00 98.31 99 ALA A CA 1
ATOM 738 C C . ALA A 1 99 ? 15.311 -12.801 -13.135 1.00 98.31 99 ALA A C 1
ATOM 740 O O . ALA A 1 99 ? 15.926 -13.403 -14.012 1.00 98.31 99 ALA A O 1
ATOM 741 N N . ILE A 1 100 ? 14.342 -11.919 -13.408 1.00 98.06 100 ILE A N 1
ATOM 742 C CA . ILE A 1 100 ? 13.948 -11.536 -14.770 1.00 98.06 100 ILE A CA 1
ATOM 743 C C . ILE A 1 100 ? 15.118 -10.856 -15.489 1.00 98.06 100 ILE A C 1
ATOM 745 O O . ILE A 1 100 ? 15.457 -11.258 -16.598 1.00 98.06 1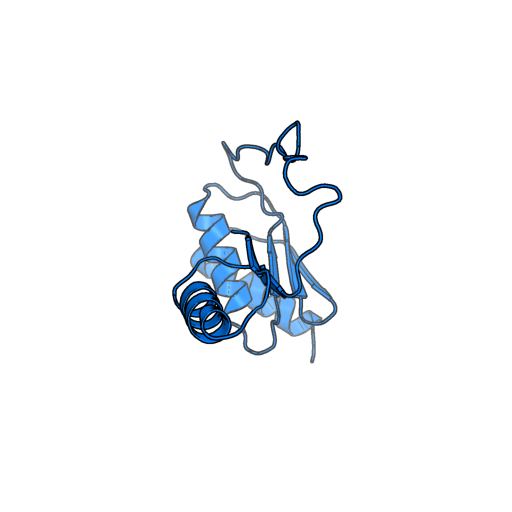00 ILE A O 1
ATOM 749 N N . ALA A 1 101 ? 15.780 -9.880 -14.858 1.00 97.56 101 ALA A N 1
ATOM 750 C CA . ALA A 1 101 ? 16.933 -9.194 -15.448 1.00 97.56 101 ALA A CA 1
ATOM 751 C C . ALA A 1 101 ? 18.067 -10.172 -15.804 1.00 97.56 101 ALA A C 1
ATOM 753 O O . ALA A 1 101 ? 18.636 -10.097 -16.891 1.00 97.56 101 ALA A O 1
ATOM 754 N N . ARG A 1 102 ? 18.353 -11.130 -14.913 1.00 97.56 102 ARG A N 1
ATOM 755 C CA . ARG A 1 102 ? 19.328 -12.207 -15.128 1.00 97.56 102 ARG A CA 1
ATOM 756 C C . ARG A 1 102 ? 18.935 -13.114 -16.290 1.00 97.56 102 ARG A C 1
ATOM 758 O O . ARG A 1 102 ? 19.795 -13.499 -17.071 1.00 97.56 102 ARG A O 1
ATOM 765 N N . GLU A 1 103 ? 17.668 -13.500 -16.389 1.00 98.00 103 GLU A N 1
ATOM 766 C CA . GLU A 1 103 ? 17.216 -14.357 -17.487 1.00 98.00 103 GLU A CA 1
ATOM 767 C C . GLU A 1 103 ? 17.293 -13.610 -18.824 1.00 98.00 103 GLU A C 1
ATOM 769 O O . GLU A 1 103 ? 17.716 -14.169 -19.830 1.00 98.00 103 GLU A O 1
ATOM 774 N N . LEU A 1 104 ? 16.960 -12.320 -18.840 1.00 97.69 104 LEU A N 1
ATOM 775 C CA . LEU A 1 104 ? 17.024 -11.502 -20.048 1.00 97.69 104 LEU A CA 1
ATOM 776 C C . LEU A 1 104 ? 18.457 -11.166 -20.480 1.00 97.69 104 LEU A C 1
ATOM 778 O O . LEU A 1 104 ? 18.688 -10.953 -21.668 1.00 97.69 104 LEU A O 1
ATOM 782 N N . SER A 1 105 ? 19.435 -11.182 -19.566 1.00 95.81 105 SER A N 1
ATOM 783 C CA . SER A 1 105 ? 20.829 -10.848 -19.892 1.00 95.81 105 SER A CA 1
ATOM 784 C C . SER A 1 105 ? 21.514 -11.857 -20.817 1.00 95.81 105 SER A C 1
ATOM 786 O O . SER A 1 105 ? 22.615 -11.594 -21.292 1.00 95.81 105 SER A O 1
ATOM 788 N N . GLN A 1 106 ? 20.909 -13.026 -21.055 1.00 97.69 106 GLN A N 1
ATOM 789 C CA . GLN A 1 106 ? 21.413 -13.989 -22.040 1.00 97.69 106 GLN A CA 1
ATOM 790 C C . GLN A 1 106 ? 21.150 -13.547 -23.491 1.00 97.69 106 GLN A C 1
ATOM 792 O O . GLN A 1 106 ? 21.753 -14.086 -24.418 1.00 97.69 106 GLN A O 1
ATOM 797 N N . PHE A 1 107 ? 20.248 -12.583 -23.695 1.00 97.69 107 PHE A N 1
ATOM 798 C CA . PHE A 1 107 ? 19.918 -12.023 -25.000 1.00 97.69 107 PHE A CA 1
ATOM 799 C C . PHE A 1 107 ? 20.660 -10.703 -25.223 1.00 97.69 107 PHE A C 1
ATOM 801 O O . PHE A 1 107 ? 21.035 -10.010 -24.279 1.00 97.69 107 PHE A O 1
ATOM 808 N N . ASN A 1 108 ? 20.837 -10.317 -26.487 1.00 97.25 108 ASN A N 1
ATOM 809 C CA . ASN A 1 108 ? 21.408 -9.019 -26.847 1.00 97.25 108 ASN A CA 1
ATOM 810 C C . ASN A 1 108 ? 20.345 -7.908 -26.745 1.00 97.25 108 ASN A C 1
ATOM 812 O O . ASN A 1 108 ? 19.931 -7.354 -27.760 1.00 97.25 108 ASN A O 1
ATOM 816 N N . LEU A 1 109 ? 19.868 -7.656 -25.523 1.00 97.38 109 LEU A N 1
ATOM 817 C CA . LEU A 1 109 ? 18.863 -6.648 -25.186 1.00 97.38 109 LEU A CA 1
ATOM 818 C C . LEU A 1 109 ? 19.456 -5.620 -24.221 1.00 97.38 109 LEU A C 1
ATOM 820 O O . LEU A 1 109 ? 20.150 -5.965 -23.263 1.00 97.38 109 LEU A O 1
ATOM 824 N N . SER A 1 110 ? 19.132 -4.353 -24.439 1.00 96.50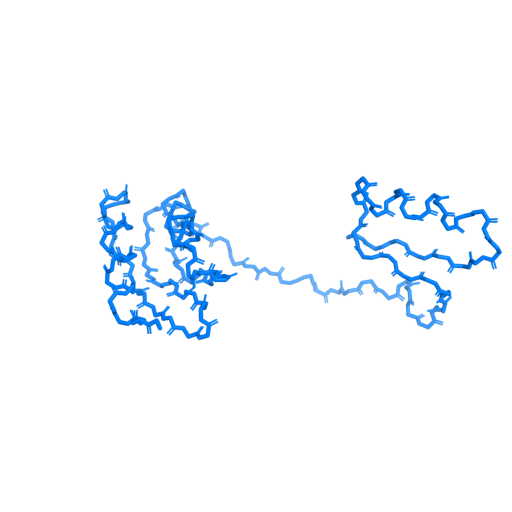 110 SER A N 1
ATOM 825 C CA . SER A 1 110 ? 19.332 -3.288 -23.465 1.00 96.50 110 SER A CA 1
ATOM 826 C C . SER A 1 110 ? 18.207 -3.327 -22.424 1.00 96.50 110 SER A C 1
ATOM 828 O O . SER A 1 110 ? 17.024 -3.258 -22.755 1.00 96.50 110 SER A O 1
ATOM 830 N N . ALA A 1 111 ? 18.567 -3.461 -21.147 1.00 95.50 111 ALA A N 1
ATOM 831 C CA . ALA A 1 111 ? 17.608 -3.547 -20.049 1.00 95.50 111 ALA A CA 1
ATOM 832 C C . ALA A 1 111 ? 17.885 -2.488 -18.975 1.00 95.50 111 ALA A C 1
ATOM 834 O O . ALA A 1 111 ? 19.039 -2.252 -18.613 1.00 95.50 111 ALA A O 1
ATOM 835 N N . ALA A 1 112 ? 16.821 -1.891 -18.435 1.00 95.44 112 ALA A N 1
ATOM 836 C CA . ALA A 1 112 ? 16.860 -1.027 -17.257 1.00 95.44 112 ALA A CA 1
ATOM 837 C C . ALA A 1 112 ? 16.046 -1.645 -16.114 1.00 95.44 112 ALA A C 1
ATOM 839 O O . ALA A 1 112 ? 14.928 -2.108 -16.331 1.00 95.44 112 ALA A O 1
ATOM 840 N N . VAL A 1 113 ? 16.588 -1.619 -14.894 1.00 95.44 113 VAL A N 1
ATOM 841 C CA . VAL A 1 113 ? 15.863 -1.977 -13.665 1.00 95.44 113 VAL A CA 1
ATOM 842 C C . VAL A 1 113 ? 15.671 -0.706 -12.845 1.00 95.44 113 VAL A C 1
ATOM 844 O O . VAL A 1 113 ? 16.645 -0.004 -12.574 1.00 95.44 113 VAL A O 1
ATOM 847 N N . ILE A 1 114 ? 14.428 -0.408 -12.479 1.00 92.94 114 ILE A N 1
ATOM 848 C CA . ILE A 1 114 ? 14.033 0.766 -11.693 1.00 92.94 114 ILE A CA 1
ATOM 849 C C . ILE A 1 114 ? 13.417 0.266 -10.385 1.00 92.94 114 ILE A C 1
ATOM 851 O O . ILE A 1 114 ? 12.560 -0.613 -10.427 1.00 92.94 114 ILE A O 1
ATOM 855 N N . GLU A 1 115 ? 13.838 0.821 -9.252 1.00 90.00 115 GLU A N 1
ATOM 856 C CA . GLU A 1 115 ? 13.320 0.538 -7.903 1.00 90.00 115 GLU A CA 1
ATOM 857 C C . GLU A 1 115 ? 12.969 1.848 -7.196 1.00 90.00 115 GLU A C 1
ATOM 859 O O . GLU A 1 115 ? 13.833 2.757 -7.193 1.00 90.00 115 GLU A O 1
#

Radius of gyration: 20.54 Å; chains: 1; bounding box: 45×33×47 Å

Sequence (115 aa):
MNEKRLARTIQGEIAKATGEKATVSIEDSVVRLSGQFPSNQSVVDAGHIAANFEQVRGVVNDIDYPGRKPFIPPQKASDELTGKEFDVVIVGGGIIGLAIARELSQFNLSAAVIE

Secondary structure (DSSP, 8-state):
--HHHHHHHHHHHHHHHHS---EEEEETTEEEEEEE-S-HHHHHHHHHHHHTSTT--EEEEEEE-TTPPPP---S----TTTT---SEEEE--SHHHHHHHHHHTTSS--EEEE-

InterPro domains:
  IPR007055 BON domain [PF04972] (3-65)
  IPR036188 FAD/NAD(P)-binding domain superfamily [G3DSA:3.50.50.60] (84-115)
  IPR036188 FAD/NAD(P)-binding domain superfamily [SSF51905] (79-115)

Organism: NCBI:txid412755

Foldseek 3Di:
DPQVVLQVVLQVVLCVVQVDGWRWGADPLEIETEEEGADPVSQVVSQVSSVPDPSHPYYHRHYHYPPDDDDDPPPDDDCPCPPPDWPEEQEDPDPVSVVVVVVCVVDPTGYHYHD

pLDDT: mean 94.09, std 5.44, range [64.38, 98.31]